Protein AF-A0A558FK92-F1 (afdb_monomer_lite)

Sequence (116 aa):
MASIPPSSLIARDQFATLEIMTAHTTDLGYCLHDFSMLPCQLYRDCLNCDEHVCIKGDVVREQAIRRHRQETQVLLAKALQALGEEGVGANRWVDHQTQPLKSIGSKHPRYEGYIP

Foldseek 3Di:
DDDDPCPPPDDPVCVVVPPQPDWDDDQQATASDDVVVHPDPCVPVLLLDPRGAGDPPPPRNVVVVVVLLVVLVVQLVVLVVCVVVVNPPSVVSNVVSVRSNVSSCVSDVDPPPPDD

Radius of gyration: 18.46 Å; chains: 1; bounding box: 46×30×58 Å

Structure (mmCIF, N/CA/C/O backbone):
data_AF-A0A558FK92-F1
#
_entry.id   AF-A0A558FK92-F1
#
loop_
_atom_site.group_PDB
_atom_site.id
_atom_site.type_symbol
_atom_site.label_atom_id
_atom_site.label_alt_id
_atom_site.label_comp_id
_atom_site.label_asym_id
_atom_site.label_entity_id
_atom_site.label_seq_id
_atom_site.pdbx_PDB_ins_code
_atom_site.Cartn_x
_atom_site.Cartn_y
_atom_site.Cartn_z
_atom_site.occupancy
_atom_site.B_iso_or_equiv
_atom_site.auth_seq_id
_atom_site.auth_comp_id
_atom_site.auth_asym_id
_atom_site.auth_atom_id
_atom_site.pdbx_PDB_model_num
ATOM 1 N N . MET A 1 1 ? 1.897 -13.943 -34.912 1.00 34.16 1 MET A N 1
ATOM 2 C CA . MET A 1 1 ? 3.110 -13.602 -34.140 1.00 34.16 1 MET A CA 1
ATOM 3 C C . MET A 1 1 ? 2.778 -12.373 -33.314 1.00 34.16 1 MET A C 1
ATOM 5 O O . MET A 1 1 ? 2.592 -11.313 -33.893 1.00 34.16 1 MET A O 1
ATOM 9 N N . ALA A 1 2 ? 2.536 -12.538 -32.012 1.00 37.91 2 ALA A N 1
ATOM 10 C CA . ALA A 1 2 ? 2.113 -11.437 -31.150 1.00 37.91 2 ALA A CA 1
ATOM 11 C C . ALA A 1 2 ? 3.275 -10.447 -30.977 1.00 37.91 2 ALA A C 1
ATOM 13 O O . ALA A 1 2 ? 4.334 -10.818 -30.475 1.00 37.91 2 ALA A O 1
ATOM 14 N N . SER A 1 3 ? 3.085 -9.214 -31.450 1.00 53.50 3 SER A N 1
ATOM 15 C CA . SER A 1 3 ? 4.045 -8.127 -31.272 1.00 53.50 3 SER A CA 1
ATOM 16 C C . SER A 1 3 ? 4.027 -7.694 -29.813 1.00 53.50 3 SER A C 1
ATOM 18 O O . SER A 1 3 ? 3.016 -7.197 -29.320 1.00 53.50 3 SER A O 1
ATOM 20 N N . ILE A 1 4 ? 5.153 -7.888 -29.136 1.00 51.41 4 ILE A N 1
ATOM 21 C CA . ILE A 1 4 ? 5.406 -7.365 -27.795 1.00 51.41 4 ILE A CA 1
ATOM 22 C C . ILE A 1 4 ? 5.493 -5.833 -27.929 1.00 51.41 4 ILE A C 1
ATOM 24 O O . ILE A 1 4 ? 6.238 -5.357 -28.790 1.00 51.41 4 ILE A O 1
ATOM 28 N N . PRO A 1 5 ? 4.719 -5.039 -27.167 1.00 51.28 5 PRO A N 1
ATOM 29 C CA . PRO A 1 5 ? 4.812 -3.585 -27.233 1.00 51.28 5 PRO A CA 1
ATOM 30 C C . PRO A 1 5 ? 6.204 -3.129 -26.766 1.00 51.28 5 PRO A C 1
ATOM 32 O O . PRO A 1 5 ? 6.774 -3.761 -25.874 1.00 51.28 5 PRO A O 1
ATOM 35 N N . PRO A 1 6 ? 6.768 -2.050 -27.341 1.00 55.31 6 PRO A N 1
ATOM 36 C CA . PRO A 1 6 ? 8.110 -1.598 -27.017 1.00 55.31 6 PRO A CA 1
ATOM 37 C C . PRO A 1 6 ? 8.098 -0.927 -25.641 1.00 55.31 6 PRO A C 1
ATOM 39 O O . PRO A 1 6 ? 8.067 0.293 -25.518 1.00 55.31 6 PRO A O 1
ATOM 42 N N . SER A 1 7 ? 8.137 -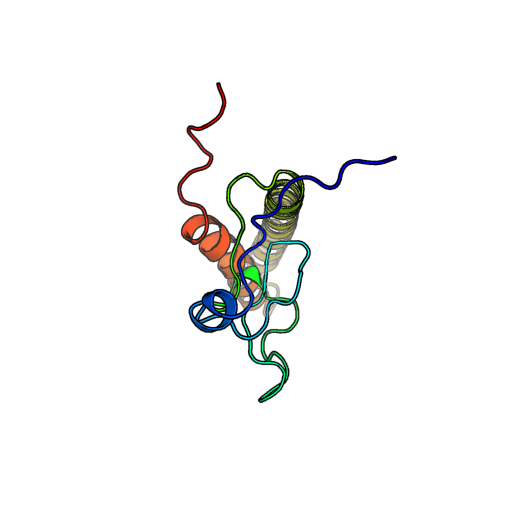1.728 -24.579 1.00 58.47 7 SER A N 1
ATOM 43 C CA . SER A 1 7 ? 8.776 -1.287 -23.346 1.00 58.47 7 SER A CA 1
ATOM 44 C C . SER A 1 7 ? 10.219 -0.965 -23.724 1.00 58.47 7 SER A C 1
ATOM 46 O O . SER A 1 7 ? 10.918 -1.853 -24.212 1.00 58.47 7 SER A O 1
ATOM 48 N N . SER A 1 8 ? 10.615 0.303 -23.606 1.00 59.03 8 SER A N 1
ATOM 49 C CA . SER A 1 8 ? 11.902 0.840 -24.061 1.00 59.03 8 SER A CA 1
ATOM 50 C C . SER A 1 8 ? 13.052 -0.144 -23.831 1.00 59.03 8 SER A C 1
ATOM 52 O O . SER A 1 8 ? 13.475 -0.367 -22.695 1.00 59.03 8 SER A O 1
ATOM 54 N N . LEU A 1 9 ? 13.544 -0.750 -24.911 1.00 66.88 9 LEU A N 1
ATOM 55 C CA . LEU A 1 9 ? 14.732 -1.590 -24.864 1.00 66.88 9 LEU A CA 1
ATOM 56 C C . LEU A 1 9 ? 15.927 -0.654 -24.679 1.00 66.88 9 LEU A C 1
ATOM 58 O O . LEU A 1 9 ? 16.385 -0.027 -25.630 1.00 66.88 9 LEU A O 1
ATOM 62 N N . ILE A 1 10 ? 16.377 -0.508 -23.439 1.00 73.06 10 ILE A N 1
ATOM 63 C CA . ILE A 1 10 ? 17.612 0.203 -23.107 1.00 73.06 10 ILE A CA 1
ATOM 64 C C . ILE A 1 10 ? 18.812 -0.710 -23.345 1.00 73.06 10 ILE A C 1
ATOM 66 O O . ILE A 1 10 ? 18.752 -1.920 -23.111 1.00 73.06 10 ILE A O 1
ATOM 70 N N . ALA A 1 11 ? 19.905 -0.129 -23.836 1.00 74.81 11 ALA A N 1
ATOM 71 C CA . ALA A 1 11 ? 21.143 -0.863 -24.051 1.00 74.81 11 ALA A CA 1
ATOM 72 C C . ALA A 1 11 ? 21.757 -1.309 -22.707 1.00 74.81 11 ALA A C 1
ATOM 74 O O . ALA A 1 11 ? 21.525 -0.701 -21.661 1.00 74.81 11 ALA A O 1
ATOM 75 N N . ARG A 1 12 ? 22.525 -2.407 -22.712 1.00 69.31 12 ARG A N 1
ATOM 76 C CA . ARG A 1 12 ? 23.046 -3.036 -21.480 1.00 69.31 12 ARG A CA 1
ATOM 77 C C . ARG A 1 12 ? 23.972 -2.115 -20.679 1.00 69.31 12 ARG A C 1
ATOM 79 O O . ARG A 1 12 ? 23.974 -2.170 -19.456 1.00 69.31 12 ARG A O 1
ATOM 86 N N . ASP A 1 13 ? 24.752 -1.295 -21.366 1.00 75.19 13 ASP A N 1
ATOM 87 C CA . ASP A 1 13 ? 25.615 -0.261 -20.790 1.00 75.19 13 ASP A CA 1
ATOM 88 C C . ASP A 1 13 ? 24.810 0.896 -20.177 1.00 75.19 13 ASP A C 1
ATOM 90 O O . ASP A 1 13 ? 25.194 1.440 -19.147 1.00 75.19 13 ASP A O 1
ATOM 94 N N . GLN A 1 14 ? 23.650 1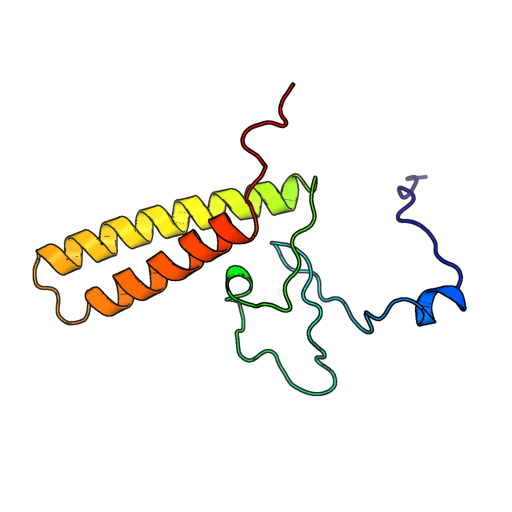.212 -20.753 1.00 71.50 14 GLN A N 1
ATOM 95 C CA . GLN A 1 14 ? 22.717 2.209 -20.223 1.00 71.50 14 GLN A CA 1
ATOM 96 C C . GLN A 1 14 ? 21.913 1.684 -19.029 1.00 71.50 14 GLN A C 1
ATOM 98 O O . GLN A 1 14 ? 21.518 2.470 -18.172 1.00 71.50 14 GLN A O 1
ATOM 103 N N . PHE A 1 15 ? 21.705 0.371 -18.903 1.00 66.81 15 PHE A N 1
ATOM 104 C CA . PHE A 1 15 ? 21.016 -0.205 -17.742 1.00 66.81 15 PHE A CA 1
ATOM 105 C C . PHE A 1 15 ? 21.711 0.149 -16.419 1.00 66.81 15 PHE A C 1
ATOM 107 O O . PHE A 1 15 ? 21.037 0.471 -15.451 1.00 66.81 15 PHE A O 1
ATOM 114 N N . ALA A 1 16 ? 23.048 0.180 -16.392 1.00 64.75 16 ALA A N 1
ATOM 115 C CA . ALA A 1 16 ? 23.821 0.553 -15.203 1.00 64.75 16 ALA A CA 1
ATOM 116 C C . ALA A 1 16 ? 23.656 2.029 -14.787 1.00 64.75 16 ALA A C 1
ATOM 118 O O . ALA A 1 16 ? 24.017 2.385 -13.669 1.00 64.75 16 ALA A O 1
ATOM 119 N N . THR A 1 17 ? 23.120 2.885 -15.667 1.00 66.88 17 THR A N 1
ATOM 120 C CA . THR A 1 17 ? 22.765 4.273 -15.319 1.00 66.88 17 THR A CA 1
ATOM 121 C C . THR A 1 17 ? 21.399 4.389 -14.650 1.00 66.88 17 THR A C 1
ATOM 123 O O . THR A 1 17 ? 21.091 5.429 -14.074 1.00 66.88 17 THR A O 1
ATOM 126 N N . LEU A 1 18 ? 20.580 3.332 -14.685 1.00 67.12 18 LEU A N 1
ATOM 127 C CA . LEU A 1 18 ? 19.400 3.262 -13.840 1.00 67.12 18 LEU A CA 1
ATOM 128 C C . LEU A 1 18 ? 19.865 2.976 -12.412 1.00 67.12 18 LEU A C 1
ATOM 130 O O . LEU A 1 18 ? 20.390 1.906 -12.127 1.00 67.12 18 LEU A O 1
ATOM 134 N N . GLU A 1 19 ? 19.608 3.901 -11.491 1.00 67.62 19 GLU A N 1
ATOM 135 C CA . GLU A 1 19 ? 19.850 3.717 -10.048 1.00 67.62 19 GLU A CA 1
ATOM 136 C C . GLU A 1 19 ? 18.970 2.609 -9.426 1.00 67.62 19 GLU A C 1
ATOM 138 O O . GLU A 1 19 ? 19.032 2.337 -8.229 1.00 67.62 19 GLU A O 1
ATOM 143 N N . ILE A 1 20 ? 18.130 1.955 -10.233 1.00 69.38 20 ILE A N 1
ATOM 144 C CA . ILE A 1 20 ? 17.192 0.918 -9.819 1.00 69.38 20 ILE A CA 1
ATOM 145 C C . ILE A 1 20 ? 17.814 -0.453 -10.086 1.00 69.38 20 ILE A C 1
ATOM 147 O O . ILE A 1 20 ? 17.792 -0.954 -11.209 1.00 69.38 20 ILE A O 1
ATOM 151 N N . MET A 1 21 ? 18.336 -1.080 -9.032 1.00 69.00 21 MET A N 1
ATOM 152 C CA . MET A 1 21 ? 18.970 -2.400 -9.123 1.00 69.00 21 MET A CA 1
ATOM 153 C C . MET A 1 21 ? 17.957 -3.537 -9.300 1.00 69.00 21 MET A C 1
ATOM 155 O O . MET A 1 21 ? 18.207 -4.479 -10.053 1.00 69.00 21 MET A O 1
ATOM 159 N N . THR A 1 22 ? 16.811 -3.465 -8.615 1.00 74.62 22 THR A N 1
ATOM 160 C CA . THR A 1 22 ? 15.738 -4.465 -8.707 1.00 74.62 22 THR A CA 1
ATOM 161 C C . THR A 1 22 ? 14.365 -3.801 -8.625 1.00 74.62 22 THR A C 1
ATOM 163 O O . THR A 1 22 ? 14.198 -2.777 -7.966 1.00 74.62 22 THR A O 1
ATOM 166 N N . ALA A 1 23 ? 13.376 -4.377 -9.312 1.00 85.38 23 ALA A N 1
ATOM 167 C CA . ALA A 1 23 ? 11.990 -3.926 -9.260 1.00 85.38 23 ALA A CA 1
ATOM 168 C C . ALA A 1 23 ? 11.054 -5.134 -9.149 1.00 85.38 23 ALA A C 1
ATOM 170 O O . ALA A 1 23 ? 10.915 -5.925 -10.084 1.00 85.38 23 ALA A O 1
ATOM 171 N N . HIS A 1 24 ? 10.390 -5.274 -8.004 1.00 88.12 24 HIS A N 1
ATOM 172 C CA . HIS A 1 24 ? 9.405 -6.325 -7.774 1.00 88.12 24 HIS A CA 1
ATOM 173 C C . HIS A 1 24 ? 8.021 -5.843 -8.201 1.00 88.12 24 HIS A C 1
ATOM 175 O O . HIS A 1 24 ? 7.553 -4.787 -7.770 1.00 88.12 24 HIS A O 1
ATOM 181 N N . THR A 1 25 ? 7.352 -6.615 -9.057 1.00 90.25 25 THR A N 1
ATOM 182 C CA . THR A 1 25 ? 5.994 -6.289 -9.504 1.00 90.25 25 THR A CA 1
ATOM 183 C C . THR A 1 25 ? 4.990 -6.557 -8.391 1.00 90.25 25 THR A C 1
ATOM 185 O O . THR A 1 25 ? 5.013 -7.610 -7.761 1.00 90.25 25 THR A O 1
ATOM 188 N N . THR A 1 26 ? 4.088 -5.604 -8.180 1.00 91.06 26 THR A N 1
ATOM 189 C CA . THR A 1 26 ? 2.964 -5.703 -7.242 1.00 91.06 26 THR A CA 1
ATOM 190 C C . THR A 1 26 ? 1.662 -5.372 -7.969 1.00 91.06 26 THR A C 1
ATOM 192 O O . THR A 1 26 ? 1.686 -4.778 -9.052 1.00 91.06 26 THR A O 1
ATOM 195 N N . ASP A 1 27 ? 0.528 -5.649 -7.329 1.00 89.88 27 ASP A N 1
ATOM 196 C CA . ASP A 1 27 ? -0.803 -5.324 -7.863 1.00 89.88 27 ASP A CA 1
ATOM 197 C C . ASP A 1 27 ? -1.038 -3.815 -8.043 1.00 89.88 27 ASP A C 1
ATOM 199 O O . ASP A 1 27 ? -1.945 -3.403 -8.762 1.00 89.88 27 ASP A O 1
ATOM 203 N N . LEU A 1 28 ? -0.222 -2.981 -7.391 1.00 91.12 28 LEU A N 1
ATOM 204 C CA . LEU A 1 28 ? -0.394 -1.528 -7.330 1.00 91.12 28 LEU A CA 1
ATOM 205 C C . LEU A 1 28 ? 0.700 -0.762 -8.094 1.00 91.12 28 LEU A C 1
ATOM 207 O O . LEU A 1 28 ? 0.576 0.439 -8.314 1.00 91.12 28 LEU A O 1
ATOM 211 N N . GLY A 1 29 ? 1.792 -1.424 -8.489 1.00 90.69 29 GLY A N 1
ATOM 212 C CA . GLY A 1 29 ? 2.987 -0.751 -9.008 1.00 90.69 29 GLY A CA 1
ATOM 213 C C . GLY A 1 29 ? 4.243 -1.609 -8.922 1.00 90.69 29 GLY A C 1
ATOM 214 O O . GLY A 1 29 ? 4.172 -2.834 -9.064 1.00 90.69 29 GLY A O 1
ATOM 215 N N . TYR A 1 30 ? 5.372 -0.967 -8.637 1.00 90.62 30 TYR A N 1
ATOM 216 C CA . TYR A 1 30 ? 6.662 -1.620 -8.428 1.00 90.62 30 TYR A CA 1
ATOM 217 C C . TYR A 1 30 ? 7.230 -1.297 -7.052 1.00 90.62 30 TYR A C 1
ATOM 219 O O . TYR A 1 30 ? 7.127 -0.171 -6.576 1.00 90.62 30 TYR A O 1
ATOM 227 N N . CYS A 1 31 ? 7.860 -2.283 -6.430 1.00 90.19 31 CYS A N 1
ATOM 228 C CA . CYS A 1 31 ? 8.660 -2.102 -5.230 1.00 90.19 31 CYS A CA 1
ATOM 229 C C . CYS A 1 31 ? 10.140 -2.077 -5.620 1.00 90.19 31 CYS A C 1
ATOM 231 O O . CYS A 1 31 ? 10.609 -3.009 -6.276 1.00 90.19 31 CYS A O 1
ATOM 233 N N . LEU A 1 32 ? 10.850 -1.020 -5.221 1.00 90.12 32 LEU A N 1
ATOM 234 C CA . LEU A 1 32 ? 12.279 -0.831 -5.496 1.00 90.12 32 LEU A CA 1
ATOM 235 C C . LEU A 1 32 ? 13.183 -1.306 -4.349 1.00 90.12 32 LEU A C 1
ATOM 237 O O . LEU A 1 32 ? 14.385 -1.064 -4.370 1.00 90.12 32 LEU A O 1
ATOM 241 N N . HIS A 1 33 ? 12.595 -1.963 -3.349 1.00 88.38 33 HIS A N 1
ATOM 242 C CA . HIS A 1 33 ? 13.310 -2.464 -2.185 1.00 88.38 33 HIS A CA 1
ATOM 243 C C . HIS A 1 33 ? 14.402 -3.457 -2.583 1.00 88.38 33 HIS A C 1
ATOM 245 O O . HIS A 1 33 ? 14.179 -4.334 -3.423 1.00 88.38 33 HIS A O 1
ATOM 251 N N . ASP A 1 34 ? 15.567 -3.351 -1.949 1.00 87.56 34 ASP A N 1
ATOM 252 C CA . ASP A 1 34 ? 16.669 -4.284 -2.158 1.00 87.56 34 ASP A CA 1
ATOM 253 C C . ASP A 1 34 ? 16.489 -5.558 -1.320 1.00 87.56 34 ASP A C 1
ATOM 255 O O . ASP A 1 34 ? 16.988 -5.696 -0.200 1.00 87.56 34 ASP A O 1
ATOM 259 N N . PHE A 1 35 ? 15.803 -6.532 -1.915 1.00 87.19 35 PHE A N 1
ATOM 260 C CA . PHE A 1 35 ? 15.574 -7.842 -1.303 1.00 87.19 35 PHE A CA 1
ATOM 261 C C . PHE A 1 35 ? 16.840 -8.697 -1.155 1.00 87.19 35 PHE A C 1
ATOM 263 O O . PHE A 1 35 ? 16.786 -9.733 -0.492 1.00 87.19 35 PHE A O 1
ATOM 270 N N . SER A 1 36 ? 17.969 -8.305 -1.759 1.00 87.31 36 SER A N 1
ATOM 271 C CA . SER A 1 36 ? 19.242 -9.006 -1.551 1.00 87.31 36 SER A CA 1
ATOM 272 C C . SER A 1 36 ? 19.853 -8.693 -0.184 1.00 87.31 36 SER A C 1
ATOM 274 O O . SER A 1 36 ? 20.555 -9.532 0.380 1.00 87.31 36 SER A O 1
ATOM 276 N N . MET A 1 37 ? 19.540 -7.515 0.365 1.00 87.31 37 MET A N 1
ATOM 277 C CA . MET A 1 37 ? 20.023 -7.051 1.664 1.00 87.31 37 MET A CA 1
ATOM 278 C C . MET A 1 37 ? 19.071 -7.429 2.803 1.00 87.31 37 MET A C 1
ATOM 280 O O . MET A 1 37 ? 1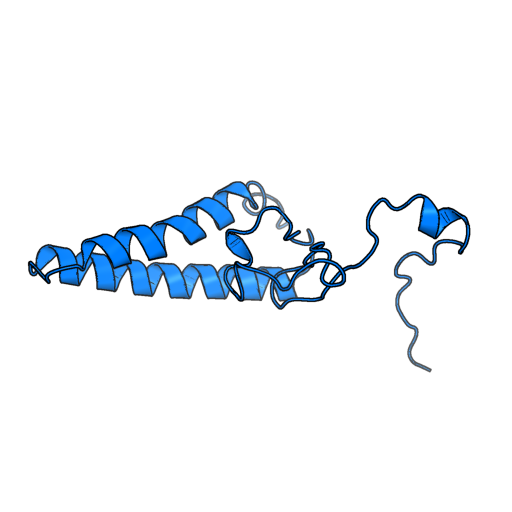9.525 -7.888 3.852 1.00 87.31 37 MET A O 1
ATOM 284 N N . LEU A 1 38 ? 17.756 -7.242 2.623 1.00 88.31 38 LEU A N 1
ATOM 285 C CA . LEU A 1 38 ? 16.758 -7.514 3.664 1.00 88.31 38 LEU A CA 1
ATOM 286 C C . LEU A 1 38 ? 15.388 -7.877 3.060 1.00 88.31 38 LEU A C 1
ATOM 288 O O . LEU A 1 38 ? 15.014 -7.331 2.029 1.00 88.31 38 LEU A O 1
ATOM 292 N N . PRO A 1 39 ? 14.583 -8.759 3.685 1.00 90.50 39 PRO A N 1
ATOM 293 C CA . PRO A 1 39 ? 13.176 -8.887 3.320 1.00 90.50 39 PRO A CA 1
ATOM 294 C C . PRO A 1 39 ? 12.376 -7.622 3.681 1.00 90.50 39 PRO A C 1
ATOM 296 O O . PRO A 1 39 ? 12.637 -6.963 4.691 1.00 90.50 39 PRO A O 1
ATOM 299 N N . CYS A 1 40 ? 11.326 -7.342 2.904 1.00 90.50 40 CYS A N 1
ATOM 300 C CA . CYS A 1 40 ? 10.437 -6.202 3.137 1.00 90.50 40 CYS A CA 1
ATOM 301 C C . CYS A 1 40 ? 9.790 -6.253 4.533 1.00 90.50 40 CYS A C 1
ATOM 303 O O . CYS A 1 40 ? 9.045 -7.181 4.852 1.00 90.50 40 CYS A O 1
ATOM 305 N N . GLN A 1 41 ? 10.015 -5.209 5.334 1.00 90.00 41 GLN A N 1
ATOM 306 C CA . GLN A 1 41 ? 9.459 -5.087 6.690 1.00 90.00 41 GLN A CA 1
ATOM 307 C C . GLN A 1 41 ? 7.984 -4.655 6.709 1.00 90.00 41 GLN A C 1
ATOM 309 O O . GLN A 1 41 ? 7.30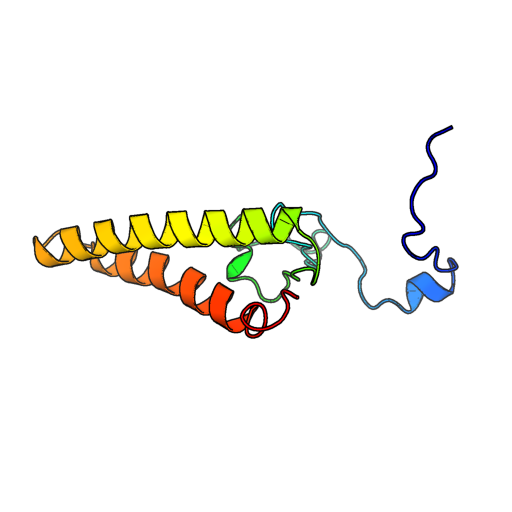0 -4.831 7.711 1.00 90.00 41 GLN A O 1
ATOM 314 N N . LEU A 1 42 ? 7.487 -4.104 5.596 1.00 88.88 42 LEU A N 1
ATOM 315 C CA . LEU A 1 42 ? 6.123 -3.583 5.462 1.00 88.88 42 LEU A CA 1
ATOM 316 C C . LEU A 1 42 ? 5.153 -4.574 4.814 1.00 88.88 42 LEU A C 1
ATOM 318 O O . LEU A 1 42 ? 3.993 -4.232 4.653 1.00 88.88 42 LEU A O 1
ATOM 322 N N . TYR A 1 43 ? 5.626 -5.754 4.395 1.00 81.75 43 TYR A N 1
ATOM 323 C CA . TYR A 1 43 ? 4.898 -6.814 3.683 1.00 81.75 43 TYR A CA 1
ATOM 324 C C . TYR A 1 43 ? 3.388 -6.573 3.457 1.00 81.75 43 TYR A C 1
ATOM 326 O O . TYR A 1 43 ? 2.581 -6.658 4.380 1.00 81.75 43 TYR A O 1
ATOM 334 N N . ARG A 1 44 ? 3.006 -6.346 2.191 1.00 84.75 44 ARG A N 1
ATOM 335 C CA . ARG A 1 44 ? 1.639 -6.023 1.723 1.00 84.75 44 ARG A CA 1
ATOM 336 C C . ARG A 1 44 ? 1.085 -4.655 2.128 1.00 84.75 44 ARG A C 1
ATOM 338 O O . ARG A 1 44 ? 0.082 -4.256 1.549 1.00 84.75 44 ARG A O 1
ATOM 345 N N . ASP A 1 45 ? 1.764 -3.885 2.970 1.00 89.94 45 ASP A N 1
ATOM 346 C CA . ASP A 1 45 ? 1.446 -2.474 3.224 1.00 89.94 45 ASP A CA 1
ATOM 347 C C . ASP A 1 45 ? 2.131 -1.527 2.215 1.00 89.94 45 ASP A C 1
ATOM 349 O O . ASP A 1 45 ? 2.668 -0.469 2.542 1.00 89.94 45 ASP A O 1
ATOM 353 N N . CYS A 1 46 ? 2.155 -1.931 0.938 1.00 88.94 46 CYS A N 1
ATOM 354 C CA . CYS A 1 46 ? 2.919 -1.253 -0.114 1.00 88.94 46 CYS A CA 1
ATOM 355 C C . CYS A 1 46 ? 2.476 0.201 -0.345 1.00 88.94 46 CYS A C 1
ATOM 357 O O . CYS A 1 46 ? 3.286 1.034 -0.743 1.00 88.94 46 CYS A O 1
ATOM 359 N N . LEU A 1 47 ? 1.211 0.534 -0.074 1.00 87.62 47 LEU A N 1
ATOM 360 C CA . LEU A 1 47 ? 0.695 1.898 -0.228 1.00 87.62 47 LEU A CA 1
ATOM 361 C C . LEU A 1 47 ? 1.334 2.893 0.742 1.00 87.62 47 LEU A C 1
ATOM 363 O O . LEU A 1 47 ? 1.455 4.070 0.402 1.00 87.62 47 LEU A O 1
ATOM 367 N N . ASN A 1 48 ? 1.769 2.418 1.908 1.00 88.00 48 ASN A N 1
ATOM 368 C CA . ASN A 1 48 ? 2.432 3.219 2.933 1.00 88.00 48 ASN A CA 1
ATOM 369 C C . ASN A 1 48 ? 3.968 3.138 2.851 1.00 88.00 48 ASN A C 1
ATOM 371 O O . ASN A 1 48 ? 4.653 3.713 3.687 1.00 88.00 48 ASN A O 1
ATOM 375 N N . CYS A 1 49 ? 4.516 2.428 1.859 1.00 89.00 49 CYS A N 1
ATOM 376 C CA . CYS A 1 49 ? 5.953 2.250 1.668 1.00 89.00 49 CYS A CA 1
ATOM 377 C C . CYS A 1 49 ? 6.528 3.321 0.730 1.00 89.00 49 CYS A C 1
ATOM 379 O O . CYS A 1 49 ? 6.040 3.483 -0.391 1.00 89.00 49 CYS A O 1
ATOM 381 N N . ASP A 1 50 ? 7.595 4.010 1.136 1.00 88.62 50 ASP A N 1
ATOM 382 C CA . ASP A 1 50 ? 8.252 5.040 0.313 1.00 88.62 50 ASP A CA 1
ATOM 383 C C . ASP A 1 50 ? 9.037 4.459 -0.875 1.00 88.62 50 ASP A C 1
ATOM 385 O O . ASP A 1 50 ? 9.221 5.126 -1.890 1.00 88.62 50 ASP A O 1
ATOM 389 N N . GLU A 1 51 ? 9.420 3.184 -0.801 1.00 89.56 51 GLU A N 1
ATOM 390 C CA . GLU A 1 51 ? 10.111 2.457 -1.877 1.00 89.56 51 GLU A CA 1
ATOM 391 C C . GLU A 1 51 ? 9.137 1.908 -2.941 1.00 89.56 51 GLU A C 1
ATOM 393 O O . GLU A 1 51 ? 9.558 1.297 -3.929 1.00 89.56 51 GLU A O 1
ATOM 398 N N . HIS A 1 52 ? 7.821 2.078 -2.745 1.00 90.75 52 HIS A N 1
ATOM 399 C CA . HIS A 1 52 ? 6.799 1.659 -3.706 1.00 90.75 52 HIS A CA 1
ATOM 400 C C . HIS A 1 52 ? 6.404 2.794 -4.650 1.00 90.75 52 HIS A C 1
ATOM 402 O O . HIS A 1 52 ? 5.954 3.867 -4.228 1.00 90.75 52 HIS A O 1
ATOM 408 N N . VAL A 1 53 ? 6.508 2.507 -5.945 1.00 88.94 53 VAL A N 1
ATOM 409 C CA . VAL A 1 53 ? 6.248 3.433 -7.043 1.00 88.94 53 VAL A CA 1
ATOM 410 C C . VAL A 1 53 ? 4.985 3.020 -7.794 1.00 88.94 53 VAL A C 1
ATOM 412 O O . VAL A 1 53 ? 4.868 1.900 -8.298 1.00 88.94 53 VAL A O 1
ATOM 415 N N . CYS A 1 54 ? 4.048 3.960 -7.916 1.00 88.06 54 CYS A N 1
ATOM 416 C CA . CYS A 1 54 ? 2.845 3.820 -8.734 1.00 88.06 54 CYS A CA 1
ATOM 417 C C . CYS A 1 54 ? 3.122 4.264 -10.178 1.00 88.06 54 CYS A C 1
ATOM 419 O O . CYS A 1 54 ? 3.767 5.287 -10.413 1.00 88.06 54 CYS A O 1
ATOM 421 N N . ILE A 1 55 ? 2.601 3.519 -11.153 1.00 85.06 55 ILE A N 1
ATOM 422 C CA . ILE A 1 55 ? 2.808 3.809 -12.576 1.00 85.06 55 ILE A CA 1
ATOM 423 C C . ILE A 1 55 ? 1.660 4.683 -13.077 1.00 85.06 55 ILE A C 1
ATOM 425 O O . ILE A 1 55 ? 0.499 4.271 -13.073 1.00 85.06 55 ILE A O 1
ATOM 429 N N . LYS A 1 56 ? 1.972 5.893 -13.543 1.00 82.19 56 LYS A N 1
ATOM 430 C CA . LYS A 1 56 ? 0.967 6.782 -14.134 1.00 82.19 56 LYS A CA 1
ATOM 431 C C . LYS A 1 56 ? 0.466 6.217 -15.467 1.00 82.19 56 LYS A C 1
ATOM 433 O O . LYS A 1 56 ? 1.268 5.869 -16.327 1.00 82.19 56 LYS A O 1
ATOM 438 N N . GLY A 1 57 ? -0.853 6.199 -15.656 1.00 83.12 57 GLY A N 1
ATOM 439 C CA . GLY A 1 57 ? -1.490 5.734 -16.893 1.00 83.12 57 GLY A CA 1
ATOM 440 C C . GLY A 1 57 ? -1.665 4.216 -16.984 1.00 83.12 57 GLY A C 1
ATOM 441 O O . GLY A 1 57 ? -2.197 3.728 -17.978 1.00 83.12 57 GLY A O 1
ATOM 442 N N . ASP A 1 58 ? -1.262 3.464 -15.958 1.00 87.69 58 ASP A N 1
ATOM 443 C CA . ASP A 1 58 ? -1.557 2.038 -15.871 1.00 87.69 58 ASP A CA 1
ATOM 444 C C . ASP A 1 58 ? -2.985 1.817 -15.365 1.00 87.69 58 ASP A C 1
ATOM 446 O O . ASP A 1 58 ? -3.262 1.881 -14.166 1.00 87.69 58 ASP A O 1
ATOM 450 N N . VAL A 1 59 ? -3.892 1.535 -16.297 1.00 91.88 59 VAL A N 1
ATOM 451 C CA . VAL A 1 59 ? -5.320 1.369 -16.003 1.00 91.88 59 VAL A CA 1
ATOM 452 C C . VAL A 1 59 ? -5.612 0.186 -15.078 1.00 91.88 59 VAL A C 1
ATOM 454 O O . VAL A 1 59 ? -6.543 0.257 -14.279 1.00 91.88 59 VAL A O 1
ATOM 457 N N . VAL A 1 60 ? -4.825 -0.892 -15.142 1.00 92.25 60 VAL A N 1
ATOM 458 C CA . VAL A 1 60 ? -5.057 -2.097 -14.329 1.00 92.25 60 VAL A CA 1
ATOM 459 C C . VAL A 1 60 ? -4.688 -1.813 -12.879 1.00 92.25 60 VAL A C 1
ATOM 461 O O . VAL A 1 60 ? -5.474 -2.068 -11.962 1.00 92.25 60 VAL A O 1
ATOM 464 N N . ARG A 1 61 ? -3.508 -1.230 -12.664 1.00 90.62 61 ARG A N 1
ATOM 465 C CA . ARG A 1 61 ? -3.034 -0.871 -11.324 1.00 90.62 61 ARG A CA 1
ATOM 466 C C . ARG A 1 61 ? -3.847 0.274 -10.733 1.00 90.62 61 ARG A C 1
ATOM 468 O O . ARG A 1 61 ? -4.153 0.245 -9.546 1.00 90.62 61 ARG A O 1
ATOM 475 N N . GLU A 1 62 ? -4.286 1.234 -11.548 1.00 92.25 62 GLU A N 1
ATOM 476 C CA . GLU A 1 62 ? -5.202 2.292 -11.109 1.00 92.25 62 GLU A CA 1
ATOM 477 C C . GLU A 1 62 ? -6.554 1.731 -10.642 1.00 92.25 62 GLU A C 1
ATOM 479 O O . GLU A 1 62 ? -7.114 2.197 -9.648 1.00 92.25 62 GLU A O 1
ATOM 484 N N . GLN A 1 63 ? -7.090 0.709 -11.308 1.00 93.75 63 GLN A N 1
ATOM 485 C CA . GLN A 1 63 ? -8.299 0.032 -10.836 1.00 93.75 63 GLN A CA 1
ATOM 486 C C . GLN A 1 63 ? -8.054 -0.704 -9.510 1.00 93.75 63 GLN A C 1
ATOM 488 O O . GLN A 1 63 ? -8.910 -0.660 -8.624 1.00 93.75 63 GLN A O 1
ATOM 493 N N . ALA A 1 64 ? -6.887 -1.333 -9.332 1.00 93.25 64 ALA A N 1
ATOM 494 C CA . ALA A 1 64 ? -6.506 -1.999 -8.083 1.00 93.25 64 ALA A CA 1
ATOM 495 C C . ALA A 1 64 ? -6.382 -1.007 -6.906 1.00 93.25 64 ALA A C 1
ATOM 497 O O . ALA A 1 64 ? -7.149 -1.119 -5.954 1.00 93.25 64 ALA A O 1
ATOM 498 N N . ILE A 1 65 ? -5.516 0.005 -7.034 1.00 92.19 65 ILE A N 1
ATOM 499 C CA . ILE A 1 65 ? -5.803 1.414 -6.722 1.00 92.19 65 ILE A CA 1
ATOM 500 C C . ILE A 1 65 ? -7.128 1.751 -6.018 1.00 92.19 65 ILE A C 1
ATOM 502 O O . ILE A 1 65 ? -7.303 1.759 -4.794 1.00 92.19 65 ILE A O 1
ATOM 506 N N . ARG A 1 66 ? -8.094 2.079 -6.877 1.00 92.88 66 ARG A N 1
ATOM 507 C CA . ARG A 1 66 ? -9.438 2.536 -6.530 1.00 92.88 66 ARG A CA 1
ATOM 508 C C . ARG A 1 66 ? -10.213 1.500 -5.727 1.00 92.88 66 ARG A C 1
ATOM 510 O O . ARG A 1 66 ? -10.898 1.883 -4.783 1.00 92.88 66 ARG A O 1
ATOM 517 N N . ARG A 1 67 ? -10.085 0.214 -6.061 1.00 94.62 67 ARG A N 1
ATOM 518 C CA . ARG A 1 67 ? -10.722 -0.878 -5.317 1.00 94.62 67 ARG A CA 1
ATOM 519 C C . ARG A 1 67 ? -10.200 -0.955 -3.883 1.00 94.62 67 ARG A C 1
ATOM 521 O O . ARG A 1 67 ? -11.008 -0.919 -2.963 1.00 94.62 67 ARG A O 1
ATOM 528 N N . HIS A 1 68 ? -8.882 -0.935 -3.685 1.00 92.25 68 HIS A N 1
ATOM 529 C CA . HIS A 1 68 ? -8.288 -0.906 -2.348 1.00 92.25 68 HIS A CA 1
ATOM 530 C C . HIS A 1 68 ? -8.776 0.317 -1.562 1.00 92.25 68 HIS A C 1
ATOM 532 O O . HIS A 1 68 ? -9.150 0.199 -0.400 1.00 92.25 68 HIS A O 1
ATOM 538 N N . ARG A 1 69 ? -8.845 1.500 -2.193 1.00 94.19 69 ARG A N 1
ATOM 539 C CA . ARG A 1 69 ? -9.398 2.706 -1.550 1.00 94.19 69 ARG A CA 1
ATOM 540 C C . ARG A 1 69 ? -10.843 2.503 -1.087 1.00 94.19 69 ARG A C 1
ATOM 542 O O . ARG A 1 69 ? -11.168 2.874 0.037 1.00 94.19 69 ARG A O 1
ATOM 549 N N . GLN A 1 70 ? -11.704 1.950 -1.941 1.00 96.19 70 GLN A N 1
ATOM 550 C CA . GLN A 1 70 ? -13.111 1.693 -1.615 1.00 96.19 70 GLN A CA 1
ATOM 551 C C . GLN A 1 70 ? -13.246 0.698 -0.457 1.00 96.19 70 GLN A C 1
ATOM 553 O O . GLN A 1 70 ? -13.990 0.951 0.488 1.00 96.19 70 GLN A O 1
ATOM 558 N N . GLU A 1 71 ? -12.485 -0.396 -0.492 1.00 95.81 71 GLU A N 1
ATOM 559 C CA . GLU A 1 71 ? -12.448 -1.394 0.580 1.00 95.81 71 GLU A CA 1
ATOM 560 C C . GLU A 1 71 ? -12.004 -0.763 1.909 1.00 95.81 71 GLU A C 1
ATOM 562 O O . GLU A 1 71 ? -12.692 -0.907 2.922 1.00 95.81 71 GLU A O 1
ATOM 567 N N . THR A 1 72 ? -10.925 0.027 1.901 1.00 95.19 72 THR A N 1
ATOM 568 C CA . THR A 1 72 ? -10.442 0.765 3.078 1.00 95.19 72 THR A CA 1
ATOM 569 C C . THR A 1 72 ? -11.488 1.749 3.615 1.00 95.19 72 THR A C 1
ATOM 571 O O . THR A 1 72 ? -11.659 1.852 4.826 1.00 95.19 72 THR A O 1
ATOM 574 N N . GLN A 1 73 ? -12.237 2.445 2.752 1.00 96.75 73 GLN A N 1
ATOM 575 C CA . GLN A 1 73 ? -13.314 3.348 3.184 1.00 96.75 73 GLN A CA 1
ATOM 576 C C . GLN A 1 73 ? -14.447 2.602 3.899 1.00 96.75 73 GLN A C 1
ATOM 578 O O . GLN A 1 73 ? -14.939 3.070 4.926 1.00 96.75 73 GLN A O 1
ATOM 583 N N . VAL A 1 74 ? -14.836 1.427 3.395 1.00 98.06 74 VAL A N 1
ATOM 584 C CA . VAL A 1 74 ? -15.837 0.573 4.052 1.00 98.06 74 VAL A CA 1
ATOM 585 C C . VAL A 1 74 ? -15.332 0.094 5.416 1.00 98.06 74 VAL A C 1
ATOM 587 O O . VAL A 1 74 ? -16.083 0.112 6.392 1.00 98.06 74 VAL A O 1
ATOM 590 N N . LEU A 1 75 ? -14.063 -0.311 5.509 1.00 96.81 75 LEU A N 1
ATOM 591 C CA . LEU A 1 75 ? -13.453 -0.731 6.774 1.00 96.81 75 LEU A CA 1
ATOM 592 C C . LEU A 1 75 ? -13.357 0.422 7.778 1.00 96.81 75 LEU A C 1
ATOM 594 O O . LEU A 1 75 ? -13.657 0.226 8.954 1.00 96.81 75 LEU A O 1
ATOM 598 N N . LEU A 1 76 ? -13.005 1.625 7.321 1.00 96.94 76 LEU A N 1
ATOM 599 C CA . LEU A 1 76 ? -12.969 2.820 8.159 1.00 96.94 76 LEU A CA 1
ATOM 600 C C . LEU A 1 76 ? -14.357 3.155 8.718 1.00 96.94 76 LEU A C 1
ATOM 602 O O . LEU A 1 76 ? -14.477 3.428 9.908 1.00 96.94 7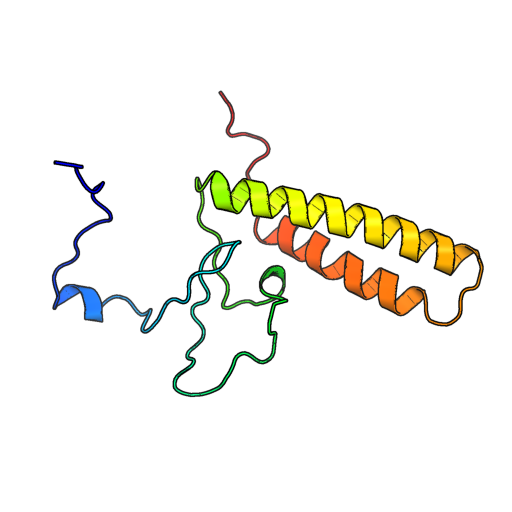6 LEU A O 1
ATOM 606 N N . ALA A 1 77 ? -15.410 3.084 7.898 1.00 97.25 77 ALA A N 1
ATOM 607 C CA . ALA A 1 77 ? -16.778 3.324 8.357 1.00 97.25 77 ALA A CA 1
ATOM 608 C C . ALA A 1 77 ? -17.188 2.346 9.473 1.00 97.25 77 ALA A C 1
ATOM 610 O O . ALA A 1 77 ? -17.739 2.763 10.491 1.00 97.25 77 ALA A O 1
ATOM 611 N N . LYS A 1 78 ? -16.845 1.059 9.327 1.00 96.19 78 LYS A N 1
ATOM 612 C CA . LYS A 1 78 ? -17.077 0.042 10.367 1.00 96.19 78 LYS A CA 1
ATOM 613 C C . LYS A 1 78 ? -16.279 0.323 11.642 1.00 96.19 78 LYS A C 1
ATOM 615 O O . LYS A 1 78 ? -16.813 0.185 12.737 1.00 96.19 78 LYS A O 1
ATOM 620 N N . ALA A 1 79 ? -15.017 0.732 11.509 1.00 95.69 79 ALA A N 1
ATOM 621 C CA . ALA A 1 79 ? -14.175 1.076 12.653 1.00 95.69 79 ALA A CA 1
ATOM 622 C C . ALA A 1 79 ? -14.713 2.299 13.417 1.00 95.69 79 ALA A C 1
ATOM 624 O O . ALA A 1 79 ? -14.724 2.298 14.645 1.00 95.69 79 ALA A O 1
ATOM 625 N N . LEU A 1 80 ? -15.207 3.314 12.701 1.00 96.00 80 LEU A N 1
ATOM 626 C CA . LEU A 1 80 ? -15.838 4.495 13.295 1.00 96.00 80 LEU A CA 1
ATOM 627 C C . LEU A 1 80 ? -17.149 4.153 14.011 1.00 96.00 80 LEU A C 1
ATOM 629 O O . LEU A 1 80 ? -17.388 4.671 15.099 1.00 96.00 80 LEU A O 1
ATOM 633 N N . GLN A 1 81 ? -17.968 3.263 13.444 1.00 95.75 81 GLN A N 1
ATOM 634 C CA . GLN A 1 81 ? -19.173 2.773 14.116 1.00 95.75 81 GLN A CA 1
ATOM 635 C C . GLN A 1 81 ? -18.819 2.073 15.437 1.00 95.75 81 GLN A C 1
ATOM 637 O O . GLN A 1 81 ? -19.346 2.441 16.482 1.00 95.75 81 GLN A O 1
ATOM 642 N N . ALA A 1 82 ? -17.873 1.129 15.406 1.00 92.75 82 ALA A N 1
ATOM 643 C CA . ALA A 1 82 ? -17.432 0.416 16.604 1.00 92.75 82 ALA A CA 1
ATOM 644 C C . ALA A 1 82 ? -16.824 1.354 17.663 1.00 92.75 82 ALA A C 1
ATOM 646 O O . ALA A 1 82 ? -16.970 1.112 18.857 1.00 92.75 82 ALA A O 1
ATOM 647 N N . LEU A 1 83 ? -16.163 2.437 17.240 1.00 92.81 83 LEU A N 1
ATOM 648 C CA . LEU A 1 83 ? -15.649 3.463 18.149 1.00 92.81 83 LEU A CA 1
ATOM 649 C C . LEU A 1 83 ? -16.780 4.236 18.844 1.00 92.81 83 LEU A C 1
ATOM 651 O O . LEU A 1 83 ? -16.669 4.523 20.032 1.00 92.81 83 LEU A O 1
ATOM 655 N N . GLY A 1 84 ? -17.859 4.553 18.120 1.00 88.88 84 GLY A N 1
ATOM 656 C CA . GLY A 1 84 ? -19.049 5.206 18.676 1.00 88.88 84 GLY A CA 1
ATOM 657 C C . GLY A 1 84 ? -19.849 4.318 19.635 1.00 88.88 84 GLY A C 1
ATOM 658 O O . GLY A 1 84 ? -20.476 4.828 20.554 1.00 88.88 84 GLY A O 1
ATOM 659 N N . GLU A 1 85 ? -19.779 2.998 19.459 1.00 89.69 85 GLU A N 1
ATOM 660 C CA . GLU A 1 85 ? -20.369 1.987 20.351 1.00 89.69 85 GLU A CA 1
ATOM 661 C C . GLU A 1 85 ? -19.474 1.664 21.575 1.00 89.69 85 GLU A C 1
ATOM 663 O O . GLU A 1 85 ? -19.691 0.662 22.252 1.00 89.69 85 GLU A O 1
ATOM 668 N N . GLU A 1 86 ? -18.452 2.487 21.853 1.00 79.69 86 GLU A N 1
ATOM 669 C CA . GLU A 1 86 ? -17.454 2.297 22.925 1.00 79.69 86 GLU A CA 1
ATOM 670 C C . GLU A 1 86 ? -16.675 0.968 22.839 1.00 79.69 86 GLU A C 1
ATOM 672 O O . GLU A 1 86 ? -16.139 0.457 23.827 1.00 79.69 86 GLU A O 1
ATOM 677 N N . GLY A 1 87 ? -16.544 0.414 21.630 1.00 77.56 87 GLY A N 1
ATOM 678 C CA . GLY A 1 87 ? -15.731 -0.765 21.368 1.00 77.56 87 GLY A CA 1
ATOM 679 C C . GLY A 1 87 ? -14.270 -0.536 21.765 1.00 77.56 87 GLY A C 1
ATOM 680 O O . GLY A 1 87 ? -13.543 0.241 21.137 1.00 77.56 87 GLY A O 1
ATOM 681 N N . VAL A 1 88 ? -13.811 -1.237 22.804 1.00 84.62 88 VAL A N 1
ATOM 682 C CA . VAL A 1 88 ? -12.439 -1.119 23.319 1.00 84.62 88 VAL A CA 1
ATOM 683 C C . VAL A 1 88 ? -11.427 -1.426 22.208 1.00 84.62 88 VAL A C 1
ATOM 685 O O . VAL A 1 88 ? -11.417 -2.511 21.632 1.00 84.62 88 VAL A O 1
ATOM 688 N N . GLY A 1 89 ? -10.547 -0.466 21.913 1.00 88.81 89 GLY A N 1
ATOM 689 C CA . GLY A 1 89 ? -9.494 -0.606 20.899 1.00 88.81 89 GLY A CA 1
ATOM 690 C C . GLY A 1 89 ? -9.915 -0.287 19.458 1.00 88.81 89 GLY A C 1
ATOM 691 O O . GLY A 1 89 ? -9.081 -0.396 18.558 1.00 88.81 89 GLY A O 1
ATOM 692 N N . ALA A 1 90 ? -11.159 0.147 19.219 1.00 92.56 90 ALA A N 1
ATOM 693 C CA . ALA A 1 90 ? -11.632 0.559 17.892 1.00 92.56 90 ALA A CA 1
ATOM 694 C C . ALA A 1 90 ? -10.838 1.742 17.304 1.00 92.56 90 ALA A C 1
ATOM 696 O O . ALA A 1 90 ? -10.646 1.822 16.091 1.00 92.56 90 ALA A O 1
ATOM 697 N N . ASN A 1 91 ? -10.294 2.617 18.156 1.00 92.94 91 ASN A N 1
ATOM 698 C CA . ASN A 1 91 ? -9.452 3.745 17.752 1.00 92.94 91 ASN A CA 1
ATOM 699 C C . ASN A 1 91 ? -8.238 3.313 16.911 1.00 92.94 91 ASN A C 1
ATOM 701 O O . ASN A 1 91 ? -7.950 3.930 15.892 1.00 92.94 91 ASN A O 1
ATOM 705 N N . ARG A 1 92 ? -7.587 2.196 17.265 1.00 94.31 92 ARG A N 1
ATOM 706 C CA . ARG A 1 92 ? -6.441 1.665 16.506 1.00 94.31 92 ARG A CA 1
ATOM 707 C C . ARG A 1 92 ? -6.826 1.282 15.080 1.00 94.31 92 ARG A C 1
ATOM 709 O O . ARG A 1 92 ? -6.036 1.457 14.158 1.00 94.31 92 ARG A O 1
ATOM 716 N N . TRP A 1 93 ? -8.039 0.766 14.895 1.00 94.56 93 TRP A N 1
ATOM 717 C CA . TRP A 1 93 ? -8.556 0.417 13.576 1.00 94.56 93 TRP A CA 1
ATOM 718 C C . TRP A 1 93 ? -8.895 1.661 12.760 1.00 94.56 93 TRP A C 1
ATOM 720 O O . TRP A 1 93 ? -8.610 1.689 11.566 1.00 94.56 93 TRP A O 1
ATOM 730 N N . VAL A 1 94 ? -9.428 2.708 13.393 1.00 95.75 94 VAL A N 1
ATOM 731 C CA . VAL A 1 94 ? -9.632 4.009 12.740 1.00 95.75 94 VAL A CA 1
ATOM 732 C C . VAL A 1 94 ? -8.299 4.571 12.243 1.00 95.75 94 VAL A C 1
ATOM 734 O O . VAL A 1 94 ? -8.193 4.924 11.067 1.00 95.75 94 VAL A O 1
ATOM 737 N N . ASP A 1 95 ? -7.267 4.579 13.088 1.00 94.62 95 ASP A N 1
ATOM 738 C CA . ASP A 1 95 ? -5.932 5.060 12.718 1.00 94.62 95 ASP A CA 1
ATOM 739 C C . ASP A 1 95 ? -5.341 4.241 11.562 1.00 94.62 95 ASP A C 1
ATOM 741 O O . ASP A 1 95 ? -4.901 4.801 10.552 1.00 94.62 95 ASP A O 1
ATOM 745 N N . HIS A 1 96 ? -5.409 2.910 11.668 1.00 93.12 96 HIS A N 1
ATOM 746 C CA . HIS A 1 96 ? -4.888 1.994 10.657 1.00 93.12 96 HIS A CA 1
ATOM 747 C C . HIS A 1 96 ? -5.563 2.173 9.290 1.00 93.12 96 HIS A C 1
ATOM 749 O O . HIS A 1 96 ? -4.867 2.211 8.282 1.00 93.12 96 HIS A O 1
ATOM 755 N N . GLN A 1 97 ? -6.891 2.338 9.229 1.00 95.19 97 GLN A N 1
ATOM 756 C CA . GLN A 1 97 ? -7.595 2.540 7.952 1.00 95.19 97 GLN A CA 1
ATOM 757 C C . GLN A 1 97 ? -7.457 3.975 7.416 1.00 95.19 97 GLN A C 1
ATOM 759 O O . GLN A 1 97 ? -7.584 4.213 6.216 1.00 95.19 97 GLN A O 1
ATOM 764 N N . THR A 1 98 ? -7.161 4.947 8.280 1.00 94.94 98 THR A N 1
ATOM 765 C CA . THR A 1 98 ? -6.960 6.343 7.867 1.00 94.94 98 THR A CA 1
ATOM 766 C C . THR A 1 98 ? -5.641 6.531 7.113 1.00 94.94 98 THR A C 1
ATOM 768 O O . THR A 1 98 ? -5.580 7.324 6.168 1.00 94.94 98 THR A O 1
ATOM 771 N N . GLN A 1 99 ? -4.586 5.809 7.499 1.00 91.88 99 GLN A N 1
ATOM 772 C CA . GLN A 1 99 ? -3.249 5.978 6.925 1.00 91.88 99 GLN A CA 1
ATOM 773 C C . GLN A 1 99 ? -3.193 5.672 5.409 1.00 91.88 99 GLN A C 1
ATOM 775 O O . GLN A 1 99 ? -2.794 6.567 4.660 1.00 91.88 99 GLN A O 1
ATOM 780 N N . PRO A 1 100 ? -3.679 4.519 4.899 1.00 90.00 100 PRO A N 1
ATOM 781 C CA . PRO A 1 100 ? -3.679 4.234 3.464 1.00 90.00 100 PRO A CA 1
ATOM 782 C C . PRO A 1 100 ? -4.469 5.255 2.640 1.00 90.00 100 PRO A C 1
ATOM 784 O O . PRO A 1 100 ? -4.065 5.591 1.531 1.00 90.00 100 PRO A O 1
ATOM 787 N N . LEU A 1 101 ? -5.576 5.797 3.167 1.00 91.81 101 LEU A N 1
ATOM 788 C CA . LEU A 1 101 ? -6.374 6.807 2.457 1.00 91.81 101 LEU A CA 1
ATOM 789 C C . LEU A 1 101 ? -5.603 8.118 2.265 1.00 91.81 101 LEU A C 1
ATOM 791 O O . LEU A 1 101 ? -5.700 8.732 1.200 1.00 91.81 101 LEU A O 1
ATOM 795 N N . LYS A 1 102 ? -4.811 8.523 3.267 1.00 90.31 102 LYS A N 1
ATOM 796 C CA . LYS A 1 102 ? -3.893 9.666 3.160 1.00 90.31 102 LYS A CA 1
ATOM 797 C C . LYS A 1 102 ? -2.787 9.383 2.145 1.00 90.31 102 LYS A C 1
ATOM 799 O O . LYS A 1 102 ? -2.551 10.209 1.265 1.00 90.31 102 LYS A O 1
ATOM 804 N N . SER A 1 103 ? -2.164 8.208 2.228 1.00 86.88 103 SER A N 1
ATOM 805 C CA . SER A 1 103 ? -1.083 7.793 1.328 1.00 86.88 103 SER A CA 1
ATOM 806 C C . SER A 1 103 ? -1.542 7.743 -0.128 1.00 86.88 103 SER A C 1
ATOM 808 O O . SER A 1 103 ? -0.873 8.298 -0.993 1.00 86.88 103 SER A O 1
ATOM 810 N N . ILE A 1 104 ? -2.722 7.178 -0.411 1.00 86.81 104 ILE A N 1
ATOM 811 C CA . ILE A 1 104 ? -3.310 7.168 -1.760 1.00 86.81 104 ILE A CA 1
ATOM 812 C C . ILE A 1 104 ? -3.563 8.599 -2.256 1.00 86.81 104 ILE A C 1
ATOM 814 O O . ILE A 1 104 ? -3.268 8.899 -3.409 1.00 86.81 104 ILE A O 1
ATOM 818 N N . GLY A 1 105 ? -4.072 9.498 -1.405 1.00 79.12 105 GLY A N 1
ATOM 819 C CA . GLY A 1 105 ? -4.284 10.903 -1.773 1.00 79.12 105 GLY A CA 1
ATOM 820 C C . GLY A 1 105 ? -2.980 11.649 -2.084 1.00 79.12 105 GLY A C 1
ATOM 821 O O . GLY A 1 105 ? -2.918 12.415 -3.042 1.00 79.12 105 GLY A O 1
ATOM 822 N N . SER A 1 106 ? -1.918 11.389 -1.317 1.00 75.88 106 SER A N 1
ATOM 823 C CA . SER A 1 106 ? -0.598 12.008 -1.503 1.00 75.88 106 SER A CA 1
ATOM 824 C C . SER A 1 106 ? 0.169 11.444 -2.701 1.00 75.88 106 SER A C 1
ATOM 826 O O . SER A 1 106 ? 0.703 12.212 -3.500 1.00 75.88 106 SER A O 1
ATOM 828 N N . LYS A 1 107 ? 0.177 10.116 -2.871 1.00 67.44 107 LYS A N 1
ATOM 829 C CA . LYS A 1 107 ? 0.750 9.445 -4.047 1.00 67.44 107 LYS A CA 1
ATOM 830 C C . LYS A 1 107 ? -0.073 9.699 -5.298 1.00 67.44 107 LYS A C 1
ATOM 832 O O . LYS A 1 107 ? 0.412 9.458 -6.405 1.00 67.44 107 LYS A O 1
ATOM 837 N N . HIS A 1 108 ? -1.294 10.213 -5.128 1.00 60.50 108 HIS A N 1
ATOM 838 C CA . HIS A 1 108 ? -2.137 10.538 -6.245 1.00 60.50 108 HIS A CA 1
ATOM 839 C C . HIS A 1 108 ? -2.888 11.876 -6.247 1.00 60.50 108 HIS A C 1
ATOM 841 O O . HIS A 1 108 ? -4.122 11.927 -6.225 1.00 60.50 108 HIS A O 1
ATOM 847 N N . PRO A 1 109 ? -2.164 12.977 -6.487 1.00 52.06 109 PRO A N 1
ATOM 848 C CA . PRO A 1 109 ? -2.761 14.303 -6.522 1.00 52.06 109 PRO A CA 1
ATOM 849 C C . PRO A 1 109 ? -3.498 14.651 -7.834 1.00 52.06 109 PRO A C 1
ATOM 851 O O . PRO A 1 109 ? -3.970 15.776 -7.956 1.00 52.06 109 PRO A O 1
ATOM 854 N N . ARG A 1 110 ? -3.549 13.782 -8.867 1.00 45.62 110 ARG A N 1
ATOM 855 C CA . ARG A 1 110 ? -3.824 14.264 -10.244 1.00 45.62 110 ARG A CA 1
ATOM 856 C C . ARG A 1 110 ? -4.649 13.372 -11.201 1.00 45.62 110 ARG A C 1
ATOM 858 O O . ARG A 1 110 ? -4.403 13.435 -12.402 1.00 45.62 110 ARG A O 1
ATOM 865 N N . TYR A 1 111 ? -5.618 12.565 -10.734 1.00 47.56 111 TYR A N 1
ATOM 866 C CA . TYR A 1 111 ? -6.564 11.881 -11.661 1.00 47.56 111 TYR A CA 1
ATOM 867 C C . TYR A 1 111 ? -7.862 12.663 -11.898 1.00 47.56 111 TYR A C 1
ATOM 869 O O . TYR A 1 111 ? -8.664 12.267 -12.734 1.00 47.56 111 TYR A O 1
ATOM 877 N N . GLU A 1 112 ? -8.114 13.732 -11.144 1.00 42.94 112 GLU A N 1
ATOM 878 C CA . GLU A 1 112 ? -9.404 14.439 -11.149 1.00 42.94 112 GLU A CA 1
ATOM 879 C C . GLU A 1 112 ? -9.580 15.371 -12.366 1.00 42.94 112 GLU A C 1
ATOM 881 O O . GLU A 1 112 ? -10.585 16.058 -12.482 1.00 42.94 112 GLU A O 1
ATOM 886 N N . GLY A 1 113 ? -8.615 15.387 -13.298 1.00 37.56 113 GLY A N 1
ATOM 887 C CA . GLY A 1 113 ? -8.607 16.289 -14.458 1.00 37.56 113 GLY A CA 1
ATOM 888 C C . GLY A 1 113 ? -7.936 15.744 -15.723 1.00 37.56 113 GLY A C 1
ATOM 889 O O . GLY A 1 113 ? -7.446 16.532 -16.523 1.00 37.56 113 GLY A O 1
ATOM 890 N N . TYR A 1 114 ? -7.862 14.422 -15.907 1.00 35.78 114 TYR A N 1
ATOM 891 C CA . TYR A 1 114 ? -7.382 13.807 -17.156 1.00 35.78 114 TYR A CA 1
ATOM 892 C C . TYR A 1 114 ? -8.325 12.674 -17.583 1.00 35.78 114 TYR A C 1
ATOM 894 O O . TYR A 1 114 ? -7.972 11.500 -17.603 1.00 35.78 114 TYR A O 1
ATOM 902 N N . ILE A 1 115 ? -9.557 13.064 -17.895 1.00 28.95 115 ILE A N 1
ATOM 903 C CA . ILE A 1 115 ? -10.490 12.323 -18.745 1.00 28.95 115 ILE A CA 1
ATOM 904 C C . ILE A 1 115 ? -10.900 13.339 -19.824 1.00 28.95 115 ILE A C 1
ATOM 906 O O . ILE A 1 115 ? -11.363 14.413 -19.432 1.00 28.95 115 ILE A O 1
ATOM 910 N N . PRO A 1 116 ? -10.661 13.103 -21.129 1.00 40.09 116 PRO A N 1
ATOM 911 C CA . PRO A 1 116 ? -11.420 13.813 -22.153 1.00 40.09 116 PRO A CA 1
ATOM 912 C C . PRO A 1 116 ? -12.909 13.464 -22.051 1.00 40.09 116 PRO A C 1
ATOM 914 O O . PRO A 1 116 ? -13.217 12.270 -21.830 1.00 40.09 116 PRO A O 1
#

pLDDT: mean 81.26, std 16.81, range [28.95, 98.06]

Secondary structure (DSSP, 8-state):
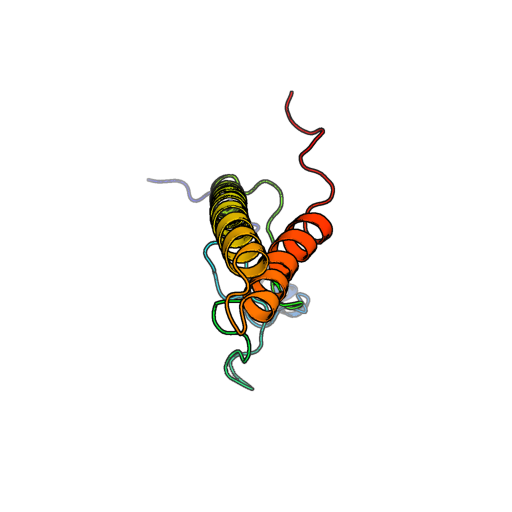-----------HHHHTTSS----EEETTEEE---TTT---TTTT-GGG-TTEEPPTT-HHHHHHHHHHHHHHHHHHHHHHHHHHTT-TTHHHHHHHHHHHHHHHHHH-S-STT---